Protein AF-A0A7C3TA46-F1 (afdb_monomer_lite)

Radius of gyration: 13.25 Å; chains: 1; bounding box: 33×43×26 Å

Secondary structure (DSSP, 8-state):
--TTTSTT-HHHHHHHHHHHHSTT---SS--HHHHHHHHHHHHHHTTT--HHHHHHHHHHHHHTT-HHHHHHHHHHHHHHHHHTT--HHHHHHHHHHHHHHHHT-

Sequence (105 aa):
MARKFYRNDPEALNEFAWFIVGPDTQLKKPDYKIGLQIAQMAASASNNKSPDILDTLALAQYRTGQKAAAVATQTKAVALAKKNGLPAQNLAEMEKRLRQFRSGK

Structure (mmCIF, N/CA/C/O backbone):
data_AF-A0A7C3TA46-F1
#
_entry.id   AF-A0A7C3TA46-F1
#
loop_
_atom_site.group_PDB
_atom_site.id
_atom_site.type_symbol
_atom_site.label_atom_id
_atom_site.label_alt_id
_atom_site.label_comp_id
_atom_site.label_asym_id
_atom_site.label_entity_id
_atom_site.label_seq_id
_atom_site.pdbx_PDB_ins_code
_atom_site.Cartn_x
_atom_site.Cartn_y
_atom_site.Cartn_z
_atom_site.occupancy
_atom_site.B_iso_or_equiv
_atom_site.auth_seq_id
_atom_site.auth_comp_id
_atom_site.auth_asym_id
_atom_site.auth_atom_id
_atom_site.pdbx_PDB_model_num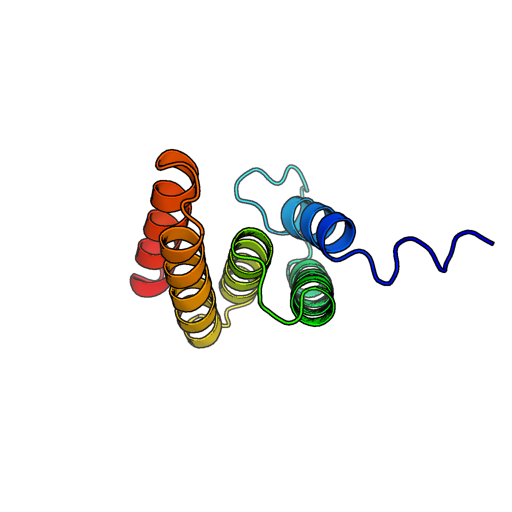
ATOM 1 N N . MET A 1 1 ? -0.951 -31.564 -9.027 1.00 46.81 1 MET A N 1
ATOM 2 C CA . MET A 1 1 ? 0.315 -30.792 -9.020 1.00 46.81 1 MET A CA 1
ATOM 3 C C . MET A 1 1 ? 0.082 -29.281 -9.244 1.00 46.81 1 MET A C 1
ATOM 5 O O . MET A 1 1 ? 0.895 -28.640 -9.883 1.00 46.81 1 MET A O 1
ATOM 9 N N . ALA A 1 2 ? -0.992 -28.679 -8.698 1.00 49.47 2 ALA A N 1
ATOM 10 C CA . ALA A 1 2 ? -1.362 -27.267 -8.947 1.00 49.47 2 ALA A CA 1
ATOM 11 C C . ALA A 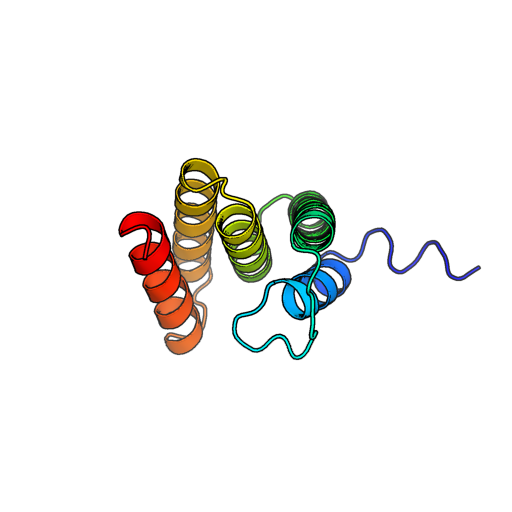1 2 ? -1.028 -26.300 -7.785 1.00 49.47 2 ALA A C 1
ATOM 13 O O . ALA A 1 2 ? -1.005 -25.086 -7.944 1.00 49.47 2 ALA A O 1
ATOM 14 N N . ARG A 1 3 ? -0.717 -26.832 -6.594 1.00 44.81 3 ARG A N 1
ATOM 15 C CA . ARG A 1 3 ? -0.560 -26.053 -5.347 1.00 44.81 3 ARG A CA 1
ATOM 16 C C . ARG A 1 3 ? 0.735 -25.225 -5.268 1.00 44.81 3 ARG A C 1
ATOM 18 O O . ARG A 1 3 ? 0.892 -24.450 -4.329 1.00 44.81 3 ARG A O 1
ATOM 25 N N . LYS A 1 4 ? 1.669 -25.428 -6.207 1.00 45.62 4 LYS A N 1
ATOM 26 C CA . LYS A 1 4 ? 3.026 -24.853 -6.187 1.00 45.62 4 LYS A CA 1
ATOM 27 C C . LYS A 1 4 ? 3.171 -23.589 -7.050 1.00 45.62 4 LYS A C 1
ATOM 29 O O . LYS A 1 4 ? 4.082 -22.821 -6.785 1.00 45.62 4 LYS A O 1
ATOM 34 N N . PHE A 1 5 ? 2.275 -23.358 -8.016 1.00 49.25 5 PHE A N 1
ATOM 35 C CA . PHE A 1 5 ? 2.406 -22.253 -8.978 1.00 49.25 5 PHE A CA 1
ATOM 36 C C . PHE A 1 5 ? 1.862 -20.909 -8.464 1.00 49.25 5 PHE A C 1
ATOM 38 O O . PHE A 1 5 ? 2.519 -19.898 -8.652 1.00 49.25 5 PHE A O 1
ATOM 45 N N . TYR A 1 6 ? 0.755 -20.883 -7.712 1.00 51.62 6 TYR A N 1
ATOM 46 C CA . TYR A 1 6 ? 0.203 -19.622 -7.177 1.00 51.62 6 TYR A CA 1
ATOM 47 C C . TYR A 1 6 ? 0.809 -19.169 -5.847 1.00 51.62 6 TYR A C 1
ATOM 49 O O . TYR A 1 6 ? 0.640 -18.026 -5.440 1.00 51.62 6 TYR A O 1
ATOM 57 N N . ARG A 1 7 ? 1.487 -20.065 -5.119 1.00 57.25 7 ARG A N 1
ATOM 58 C CA . ARG A 1 7 ? 1.872 -19.791 -3.725 1.00 57.25 7 ARG A CA 1
ATOM 59 C C . ARG A 1 7 ? 2.961 -18.709 -3.601 1.00 57.25 7 ARG A C 1
ATOM 61 O O . ARG A 1 7 ? 3.070 -18.117 -2.535 1.00 57.25 7 ARG A O 1
ATOM 68 N N . ASN A 1 8 ? 3.715 -18.448 -4.674 1.00 71.62 8 ASN A N 1
ATOM 69 C CA . ASN A 1 8 ? 4.858 -17.531 -4.678 1.00 71.62 8 ASN A CA 1
ATOM 70 C C . ASN A 1 8 ? 4.838 -16.512 -5.831 1.00 71.62 8 ASN A C 1
ATOM 72 O O . ASN A 1 8 ? 5.847 -15.839 -6.022 1.00 71.62 8 ASN A O 1
ATOM 76 N N . ASP A 1 9 ? 3.758 -16.408 -6.611 1.00 91.75 9 ASP A N 1
ATOM 77 C CA . ASP A 1 9 ? 3.664 -15.350 -7.620 1.00 91.75 9 ASP A CA 1
ATOM 78 C C . ASP A 1 9 ? 3.172 -14.063 -6.935 1.00 91.75 9 ASP A C 1
ATOM 80 O O . ASP A 1 9 ? 2.015 -14.010 -6.499 1.00 91.75 9 ASP A O 1
ATOM 84 N N . PRO A 1 10 ? 4.041 -13.048 -6.768 1.00 94.69 10 PRO A N 1
ATOM 85 C CA . PRO A 1 10 ? 3.674 -11.829 -6.069 1.00 94.69 10 PRO A CA 1
ATOM 86 C C . PRO A 1 10 ? 2.536 -11.077 -6.767 1.00 94.69 10 PRO A C 1
ATOM 88 O O . PRO A 1 10 ? 1.722 -10.477 -6.069 1.00 94.69 10 PRO A O 1
ATOM 91 N N . GLU A 1 11 ? 2.436 -11.140 -8.096 1.00 95.56 11 GLU A N 1
ATOM 92 C CA . GLU A 1 11 ? 1.403 -10.417 -8.842 1.00 95.56 11 GLU A CA 1
ATOM 93 C C . GLU A 1 11 ? 0.055 -11.134 -8.754 1.00 95.56 11 GLU A C 1
ATOM 95 O O . GLU A 1 11 ? -0.949 -10.501 -8.441 1.00 95.56 11 GLU A O 1
ATOM 100 N N . ALA A 1 12 ? 0.021 -12.466 -8.872 1.00 94.94 12 ALA A N 1
ATOM 101 C CA . ALA A 1 12 ? -1.224 -13.219 -8.679 1.00 94.94 12 ALA A CA 1
ATOM 102 C C . ALA A 1 12 ? -1.784 -13.062 -7.249 1.00 94.94 12 ALA A C 1
ATOM 104 O O . ALA A 1 12 ? -2.994 -12.939 -7.042 1.00 94.94 12 ALA A O 1
ATOM 105 N N . LEU A 1 13 ? -0.902 -13.043 -6.241 1.00 96.06 13 LEU A N 1
ATOM 106 C CA . LEU A 1 13 ? -1.292 -12.751 -4.860 1.00 96.06 13 LEU A CA 1
ATOM 107 C C . LEU A 1 13 ? -1.814 -11.314 -4.727 1.00 96.06 13 LEU A C 1
ATOM 109 O O . LEU A 1 13 ? -2.814 -11.085 -4.049 1.00 96.06 13 LEU A O 1
ATOM 113 N N . ASN A 1 14 ? -1.161 -10.353 -5.379 1.00 97.69 14 ASN A N 1
ATOM 114 C CA . ASN A 1 14 ? -1.578 -8.958 -5.373 1.00 97.69 14 ASN A CA 1
ATOM 115 C C . ASN A 1 14 ? -2.953 -8.755 -6.015 1.00 97.69 14 ASN A C 1
ATOM 117 O O . ASN A 1 14 ? -3.809 -8.131 -5.397 1.00 97.69 14 ASN A O 1
ATOM 121 N N . GLU A 1 15 ? -3.201 -9.322 -7.194 1.00 96.88 15 GLU A N 1
ATOM 122 C CA . GLU A 1 15 ? -4.504 -9.262 -7.865 1.00 96.88 15 GLU A CA 1
ATOM 123 C C . GLU A 1 15 ? -5.617 -9.822 -6.975 1.00 96.88 15 GLU A C 1
ATOM 125 O O . GLU A 1 15 ? -6.679 -9.211 -6.826 1.00 96.88 15 GLU A O 1
ATOM 130 N N . PHE A 1 16 ? -5.361 -10.954 -6.315 1.00 96.25 16 PHE A N 1
ATOM 131 C CA . PHE A 1 16 ? -6.344 -11.551 -5.420 1.00 96.25 16 PHE A CA 1
ATOM 132 C C . PHE A 1 16 ? -6.583 -10.701 -4.164 1.00 96.25 16 PHE A C 1
ATOM 134 O O . PHE A 1 16 ? -7.728 -10.524 -3.742 1.00 96.25 16 PHE A O 1
ATOM 141 N N . ALA A 1 17 ? -5.530 -10.117 -3.587 1.00 97.75 17 ALA A N 1
ATOM 142 C CA . ALA A 1 17 ? -5.678 -9.164 -2.494 1.00 97.75 17 ALA A CA 1
ATOM 143 C C . ALA A 1 17 ? -6.461 -7.917 -2.936 1.00 97.75 17 ALA A C 1
ATOM 145 O O . ALA A 1 17 ? -7.378 -7.494 -2.229 1.00 97.75 17 ALA A O 1
ATOM 146 N N . TRP A 1 18 ? -6.155 -7.366 -4.113 1.00 97.69 18 TRP A N 1
ATOM 147 C CA . TRP A 1 18 ? -6.825 -6.203 -4.693 1.00 97.69 18 TRP A CA 1
ATOM 148 C C . TRP A 1 18 ? -8.317 -6.447 -4.908 1.00 97.69 18 TRP A C 1
ATOM 150 O O . TRP A 1 18 ? -9.133 -5.606 -4.542 1.00 97.69 18 TRP A O 1
ATOM 160 N N . PHE A 1 19 ? -8.702 -7.625 -5.400 1.00 97.31 19 PHE A N 1
ATOM 161 C CA . PHE A 1 19 ? -10.110 -8.004 -5.534 1.00 97.31 19 PHE A CA 1
ATOM 162 C C . PHE A 1 19 ? -10.880 -7.924 -4.200 1.00 97.31 19 PHE A C 1
ATOM 164 O O . PHE A 1 19 ? -12.063 -7.573 -4.171 1.00 97.31 19 PHE A O 1
ATOM 171 N N . ILE A 1 20 ? -10.209 -8.203 -3.078 1.00 97.81 20 ILE A N 1
ATOM 172 C CA . ILE A 1 20 ? -10.805 -8.178 -1.737 1.00 97.81 20 ILE A CA 1
ATOM 173 C C . ILE A 1 20 ? -10.811 -6.765 -1.139 1.00 97.81 20 ILE A C 1
ATOM 175 O O . ILE A 1 20 ? -11.808 -6.353 -0.545 1.00 97.81 20 ILE A O 1
ATOM 179 N N . VAL A 1 21 ? -9.697 -6.032 -1.238 1.00 97.94 21 VAL A N 1
ATOM 180 C CA . VAL A 1 21 ? -9.493 -4.763 -0.508 1.00 97.94 21 VAL A CA 1
ATOM 181 C C . VAL A 1 21 ? -9.652 -3.517 -1.373 1.00 97.94 21 VAL A C 1
ATOM 183 O O . VAL A 1 21 ? -9.653 -2.410 -0.838 1.00 97.94 21 VAL A O 1
ATOM 186 N N . GLY A 1 22 ? -9.767 -3.676 -2.688 1.00 96.38 22 GLY A N 1
ATOM 187 C CA . GLY A 1 22 ? -9.837 -2.588 -3.652 1.00 96.38 22 GLY A CA 1
ATOM 188 C C . GLY A 1 22 ? -11.051 -1.674 -3.436 1.00 96.38 22 GLY A C 1
ATOM 189 O O . GLY A 1 22 ? -12.069 -2.096 -2.870 1.00 96.38 22 GLY A O 1
ATOM 190 N N . PRO A 1 23 ? -10.967 -0.398 -3.856 1.00 92.88 23 PRO A N 1
ATOM 191 C CA . PRO A 1 23 ? -12.090 0.544 -3.806 1.00 92.88 23 PRO A CA 1
ATOM 192 C C . PRO A 1 23 ? -13.328 0.005 -4.529 1.00 92.88 23 PRO A C 1
ATOM 194 O O . PRO A 1 23 ? -14.427 0.144 -4.002 1.00 92.88 23 PRO A O 1
ATOM 197 N N . ASP A 1 24 ? -13.125 -0.708 -5.636 1.00 93.12 24 ASP A N 1
ATOM 198 C CA . ASP A 1 24 ? -14.191 -1.207 -6.510 1.00 93.12 24 ASP A CA 1
ATOM 199 C C . ASP A 1 24 ? -14.577 -2.672 -6.228 1.00 93.12 24 ASP A C 1
ATOM 201 O O . ASP A 1 24 ? -15.138 -3.353 -7.088 1.00 93.12 24 ASP A O 1
ATOM 205 N N . THR A 1 25 ? -14.256 -3.197 -5.036 1.00 93.19 25 THR A N 1
ATOM 206 C CA . THR A 1 25 ? -14.621 -4.577 -4.678 1.00 93.19 25 THR A CA 1
ATOM 207 C C . THR A 1 25 ? -16.138 -4.779 -4.744 1.00 93.19 25 THR A C 1
ATOM 209 O O . THR A 1 25 ? -16.915 -4.032 -4.152 1.00 93.19 25 THR A O 1
ATOM 212 N N . GLN A 1 26 ? -16.565 -5.824 -5.455 1.00 93.56 26 GLN A N 1
ATOM 213 C CA . GLN A 1 26 ? -17.979 -6.198 -5.596 1.00 93.56 26 GLN A CA 1
ATOM 214 C C . GLN A 1 26 ? -18.430 -7.215 -4.536 1.00 93.56 26 GLN A C 1
ATOM 216 O O . GLN A 1 26 ? -19.573 -7.682 -4.543 1.00 93.56 26 GLN A O 1
ATOM 221 N N . LEU A 1 27 ? -17.536 -7.593 -3.619 1.00 94.56 27 LEU A N 1
ATOM 222 C CA . LEU A 1 27 ? -17.868 -8.500 -2.530 1.00 94.56 27 LEU A CA 1
ATOM 223 C C . LEU A 1 27 ? -18.883 -7.834 -1.597 1.00 94.56 27 LEU A C 1
ATOM 225 O O . LEU A 1 27 ? -18.657 -6.745 -1.083 1.00 94.56 27 LEU A O 1
ATOM 229 N N . LYS A 1 28 ? -19.992 -8.526 -1.310 1.00 93.81 28 LYS A N 1
ATOM 230 C CA . LYS A 1 28 ? -21.027 -8.015 -0.389 1.00 93.81 28 LYS A CA 1
ATOM 231 C C . LYS A 1 28 ? -20.508 -7.829 1.042 1.00 93.81 28 LYS A C 1
ATOM 233 O O . LYS A 1 28 ? -20.994 -6.969 1.767 1.00 93.81 28 LYS A O 1
ATOM 238 N N . LYS A 1 29 ? -19.573 -8.686 1.466 1.00 94.31 29 LYS A N 1
ATOM 239 C CA . LYS A 1 29 ? -18.950 -8.696 2.799 1.00 94.31 29 LYS A CA 1
ATOM 240 C C . LYS A 1 29 ? -17.474 -9.100 2.662 1.00 94.31 29 LYS A C 1
ATOM 242 O O . LYS A 1 29 ? -17.148 -10.259 2.913 1.00 94.31 29 LYS A O 1
ATOM 247 N N . PRO A 1 30 ? -16.601 -8.203 2.177 1.00 94.94 30 PRO A N 1
ATOM 248 C CA . PRO A 1 30 ? -15.189 -8.516 1.993 1.00 94.94 30 PRO A CA 1
ATOM 249 C C . PRO A 1 30 ? -14.515 -8.782 3.343 1.00 94.94 30 PRO A C 1
ATOM 251 O O . PRO A 1 30 ? -14.675 -8.015 4.294 1.00 94.94 30 PRO A O 1
ATOM 254 N N . ASP A 1 31 ? -13.730 -9.855 3.418 1.00 97.44 31 ASP A N 1
ATOM 255 C CA . ASP A 1 31 ? -12.886 -10.130 4.579 1.00 97.44 31 ASP A CA 1
ATOM 256 C C . ASP A 1 31 ? -11.530 -9.435 4.409 1.00 97.44 31 ASP A C 1
ATOM 258 O O . ASP A 1 31 ? -10.585 -9.966 3.818 1.00 97.44 31 ASP A O 1
ATOM 262 N N . TYR A 1 32 ? -11.425 -8.217 4.939 1.00 97.88 32 TYR A N 1
ATOM 263 C CA . TYR A 1 32 ? -10.188 -7.443 4.850 1.00 97.88 32 TYR A CA 1
ATOM 264 C C . TYR A 1 32 ? -9.026 -8.049 5.643 1.00 97.88 32 TYR A C 1
ATOM 266 O O . TYR A 1 32 ? -7.878 -7.729 5.340 1.00 97.88 32 TYR A O 1
ATOM 274 N N . LYS A 1 33 ? -9.275 -8.933 6.622 1.00 98.06 33 LYS A N 1
ATOM 275 C CA . LYS A 1 33 ? -8.187 -9.631 7.323 1.00 98.06 33 LYS A CA 1
ATOM 276 C C . LYS A 1 33 ? -7.538 -10.657 6.400 1.00 98.06 33 LYS A C 1
ATOM 278 O O . LYS A 1 33 ? -6.312 -10.722 6.350 1.00 98.06 33 LYS A O 1
ATOM 283 N N . ILE A 1 34 ? -8.339 -11.391 5.626 1.00 97.69 34 ILE A N 1
ATOM 284 C CA . ILE A 1 34 ? -7.828 -12.292 4.583 1.00 97.69 34 ILE A CA 1
ATOM 285 C C . ILE A 1 34 ? -7.096 -11.487 3.502 1.00 97.69 34 ILE A C 1
ATOM 287 O O . ILE A 1 34 ? -5.964 -11.821 3.150 1.00 97.69 34 ILE A O 1
ATOM 291 N N . GLY A 1 35 ? -7.688 -10.384 3.031 1.00 98.12 35 GLY A N 1
ATOM 292 C CA . GLY A 1 35 ? -7.047 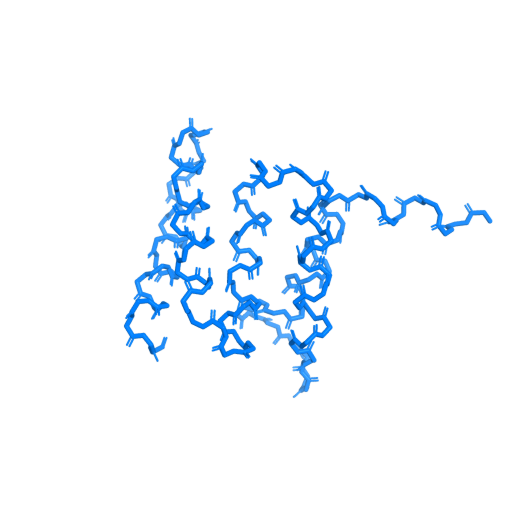-9.498 2.052 1.00 98.12 35 GLY A CA 1
ATOM 293 C C . GLY A 1 35 ? -5.684 -8.971 2.519 1.00 98.12 35 GLY A C 1
ATOM 294 O O . GLY A 1 35 ? -4.718 -8.987 1.759 1.00 98.12 35 GLY A O 1
ATOM 295 N N . LEU A 1 36 ? -5.573 -8.590 3.795 1.00 98.69 36 LEU A N 1
ATOM 296 C CA . LEU A 1 36 ? -4.306 -8.200 4.415 1.00 98.69 36 LEU A CA 1
ATOM 297 C C . LEU A 1 36 ? -3.277 -9.331 4.402 1.00 98.69 36 LEU A C 1
ATOM 299 O O . LEU A 1 36 ? -2.138 -9.094 4.011 1.00 98.69 36 LEU A O 1
ATOM 303 N N . GLN A 1 37 ? -3.653 -10.544 4.817 1.00 98.25 37 GLN A N 1
ATOM 304 C CA . GLN A 1 37 ? -2.730 -11.683 4.840 1.00 98.25 37 GLN A CA 1
ATOM 305 C C . GLN A 1 37 ? -2.154 -11.964 3.447 1.00 98.25 37 GLN A C 1
ATOM 307 O O . GLN A 1 37 ? -0.944 -12.136 3.303 1.00 98.25 37 GLN A O 1
ATOM 312 N N . ILE A 1 38 ? -3.003 -11.943 2.418 1.00 97.56 38 ILE A N 1
ATOM 313 C CA . ILE A 1 38 ? -2.589 -12.176 1.031 1.00 97.56 38 ILE A CA 1
ATOM 314 C C . ILE A 1 38 ? -1.689 -11.036 0.534 1.00 97.56 38 ILE A C 1
ATOM 316 O O . ILE A 1 38 ? -0.634 -11.301 -0.042 1.00 97.56 38 ILE A O 1
ATOM 320 N N . ALA A 1 39 ? -2.039 -9.775 0.808 1.00 98.31 39 ALA A N 1
ATOM 321 C CA . ALA A 1 39 ? -1.204 -8.634 0.434 1.00 98.31 39 ALA A CA 1
ATOM 322 C C . ALA A 1 39 ? 0.176 -8.682 1.115 1.00 98.31 39 ALA A C 1
ATOM 324 O O . ALA A 1 39 ? 1.190 -8.341 0.508 1.00 98.31 39 ALA A O 1
ATOM 325 N N . GLN A 1 40 ? 0.243 -9.158 2.363 1.00 98.25 40 GLN A N 1
ATOM 326 C CA . GLN A 1 40 ? 1.501 -9.363 3.083 1.00 98.25 40 GLN A CA 1
ATOM 327 C C . GLN A 1 40 ? 2.368 -10.430 2.396 1.00 98.25 40 GLN A C 1
ATOM 329 O O . GLN A 1 40 ? 3.581 -10.253 2.269 1.00 98.25 40 GLN A O 1
ATOM 334 N N . MET A 1 41 ? 1.750 -11.518 1.921 1.00 96.81 41 MET A N 1
ATOM 335 C CA . MET A 1 41 ? 2.433 -12.560 1.150 1.00 96.81 41 MET A CA 1
ATOM 336 C C . MET A 1 41 ? 2.960 -12.015 -0.181 1.00 96.81 41 MET A C 1
ATOM 338 O O . MET A 1 41 ? 4.124 -12.246 -0.500 1.00 96.81 41 MET A O 1
ATOM 342 N N . ALA A 1 42 ? 2.154 -11.243 -0.918 1.00 97.19 42 ALA A N 1
ATOM 343 C CA . ALA A 1 42 ? 2.567 -10.593 -2.164 1.00 97.19 42 ALA A CA 1
ATOM 344 C C . ALA A 1 42 ? 3.760 -9.645 -1.945 1.00 97.19 42 ALA A C 1
ATOM 346 O O . ALA A 1 42 ? 4.762 -9.677 -2.666 1.00 97.19 42 ALA A O 1
ATOM 347 N N . ALA A 1 43 ? 3.689 -8.819 -0.897 1.00 97.81 43 ALA A N 1
ATOM 348 C CA . ALA A 1 43 ? 4.753 -7.891 -0.537 1.00 97.81 43 ALA A CA 1
ATOM 349 C C . ALA A 1 43 ? 6.037 -8.630 -0.127 1.00 97.81 43 ALA A C 1
ATOM 351 O O . ALA A 1 43 ? 7.131 -8.241 -0.532 1.00 97.81 43 ALA A O 1
ATOM 352 N N . SER A 1 44 ? 5.920 -9.734 0.615 1.00 96.44 44 SER A N 1
ATOM 353 C CA . SER A 1 44 ? 7.062 -10.580 0.967 1.00 96.44 44 SER A CA 1
ATOM 354 C C . SER A 1 44 ? 7.682 -11.247 -0.265 1.00 96.44 44 SER A C 1
ATOM 356 O O . SER A 1 44 ? 8.895 -11.157 -0.444 1.00 96.44 44 SER A O 1
ATOM 358 N N . ALA A 1 45 ? 6.871 -11.835 -1.150 1.00 95.12 45 ALA A N 1
ATOM 359 C CA . ALA A 1 45 ? 7.331 -12.501 -2.370 1.00 95.12 45 ALA A CA 1
ATOM 360 C C . ALA A 1 45 ? 8.008 -11.533 -3.360 1.00 95.12 45 ALA A C 1
ATOM 362 O O . ALA A 1 45 ? 8.985 -11.893 -4.014 1.00 95.12 45 ALA A O 1
ATOM 363 N N . SER A 1 46 ? 7.561 -10.275 -3.415 1.00 95.44 46 SER A N 1
ATOM 364 C CA . SER A 1 46 ? 8.200 -9.210 -4.206 1.00 95.44 46 SER A CA 1
ATOM 365 C C . SER A 1 46 ? 9.376 -8.525 -3.497 1.00 95.44 46 SER A C 1
ATOM 367 O O . SER A 1 46 ? 9.917 -7.536 -3.998 1.00 95.44 46 SER A O 1
ATOM 369 N N . ASN A 1 47 ? 9.780 -9.007 -2.316 1.00 96.44 47 ASN A N 1
ATOM 370 C CA . ASN A 1 47 ? 10.794 -8.385 -1.461 1.00 96.44 47 ASN A CA 1
ATOM 371 C C . ASN A 1 47 ? 10.506 -6.904 -1.140 1.00 96.44 47 ASN A C 1
ATOM 373 O O . ASN A 1 47 ? 11.427 -6.111 -0.931 1.00 96.44 47 ASN A O 1
ATOM 377 N N . ASN A 1 48 ? 9.230 -6.514 -1.098 1.00 96.56 48 ASN A N 1
ATOM 378 C CA . ASN A 1 48 ? 8.766 -5.143 -0.902 1.00 96.56 48 ASN A CA 1
ATOM 379 C C . ASN A 1 48 ? 9.366 -4.150 -1.917 1.00 96.56 48 ASN A C 1
ATOM 381 O O . ASN A 1 48 ? 9.756 -3.038 -1.530 1.00 96.56 48 ASN A O 1
ATOM 385 N N . LYS A 1 49 ? 9.498 -4.569 -3.183 1.00 96.94 49 LYS A N 1
ATOM 386 C CA . LYS A 1 49 ? 10.064 -3.761 -4.279 1.00 96.94 49 LYS A CA 1
ATOM 387 C C . LYS A 1 49 ? 9.053 -3.374 -5.361 1.00 96.94 49 LYS A C 1
ATOM 389 O O . LYS A 1 49 ? 9.371 -2.493 -6.155 1.00 96.94 49 LYS A O 1
ATOM 394 N N . SER A 1 50 ? 7.866 -3.983 -5.383 1.00 97.94 50 SER A N 1
ATOM 395 C CA . SER A 1 50 ? 6.807 -3.608 -6.328 1.00 97.94 50 SER A CA 1
ATOM 396 C C . SER A 1 50 ? 5.938 -2.483 -5.740 1.00 97.94 50 SER A C 1
ATOM 398 O O . SER A 1 50 ? 5.382 -2.667 -4.652 1.00 97.94 50 SER A O 1
ATOM 400 N N . PRO A 1 51 ? 5.842 -1.307 -6.395 1.00 98.38 51 PRO A N 1
ATOM 401 C CA . PRO A 1 51 ? 5.029 -0.197 -5.903 1.00 98.38 51 PRO A CA 1
ATOM 402 C C . PRO A 1 51 ? 3.535 -0.540 -5.867 1.00 98.38 51 PRO A C 1
ATOM 404 O O . PRO A 1 51 ? 2.881 -0.204 -4.884 1.00 98.38 51 PRO A O 1
ATOM 407 N N . ASP A 1 52 ? 3.017 -1.261 -6.865 1.00 98.00 52 ASP A N 1
ATOM 408 C CA . ASP A 1 52 ? 1.596 -1.631 -6.945 1.00 98.00 52 ASP A CA 1
ATOM 409 C C . ASP A 1 52 ? 1.202 -2.606 -5.826 1.00 98.00 52 ASP A C 1
ATOM 411 O O . ASP A 1 52 ? 0.172 -2.452 -5.173 1.00 98.00 52 ASP A O 1
ATOM 415 N N . ILE A 1 53 ? 2.082 -3.557 -5.508 1.00 98.50 53 ILE A N 1
ATOM 416 C CA . ILE A 1 53 ? 1.865 -4.501 -4.403 1.00 98.50 53 ILE A CA 1
ATOM 417 C C . ILE A 1 53 ? 1.866 -3.792 -3.048 1.00 98.50 53 ILE A C 1
ATOM 419 O O . ILE A 1 53 ? 1.063 -4.103 -2.164 1.00 98.50 53 ILE A O 1
ATOM 423 N N . LEU A 1 54 ? 2.779 -2.838 -2.856 1.00 98.81 54 LEU A N 1
ATOM 424 C CA . LEU A 1 54 ? 2.827 -2.063 -1.619 1.00 98.81 54 LEU A CA 1
ATOM 425 C C . LEU A 1 54 ? 1.602 -1.160 -1.473 1.00 98.81 54 LEU A C 1
ATOM 427 O O . LEU A 1 54 ? 1.111 -0.990 -0.360 1.00 98.81 54 LEU A O 1
ATOM 431 N N . ASP A 1 55 ? 1.088 -0.626 -2.575 1.00 98.75 55 ASP A N 1
ATOM 432 C CA . ASP A 1 55 ? -0.148 0.148 -2.598 1.00 98.75 55 ASP A CA 1
ATOM 433 C C . ASP A 1 55 ? -1.373 -0.701 -2.189 1.00 98.75 55 ASP A C 1
ATOM 435 O O . ASP A 1 55 ? -2.166 -0.283 -1.336 1.00 98.75 55 ASP A O 1
ATOM 439 N N . THR A 1 56 ? -1.475 -1.945 -2.670 1.00 98.69 56 THR A N 1
ATOM 440 C CA . THR A 1 56 ? -2.490 -2.909 -2.201 1.00 98.69 56 THR A CA 1
ATOM 441 C C . THR A 1 56 ? -2.330 -3.243 -0.717 1.00 98.69 56 THR A C 1
ATOM 443 O O . THR A 1 56 ? -3.311 -3.226 0.033 1.00 98.69 56 THR A O 1
ATOM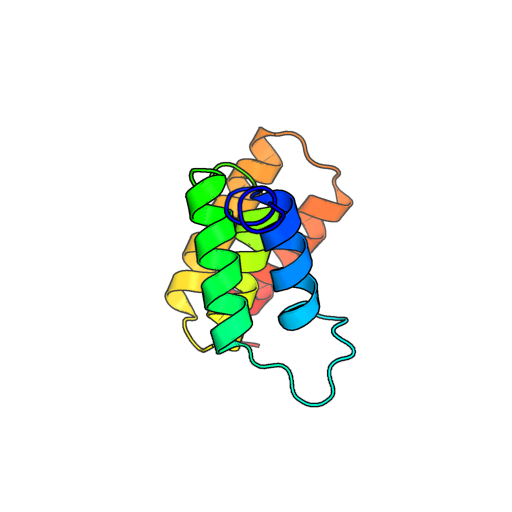 446 N N . LEU A 1 57 ? -1.102 -3.512 -0.255 1.00 98.81 57 LEU A N 1
ATOM 447 C CA . LEU A 1 57 ? -0.833 -3.798 1.157 1.00 98.81 57 LEU A CA 1
ATOM 448 C C . LEU A 1 57 ? -1.229 -2.624 2.056 1.00 98.81 57 LEU A C 1
ATOM 450 O O . LEU A 1 57 ? -1.866 -2.833 3.089 1.00 98.81 57 LEU A O 1
ATOM 454 N N . ALA A 1 58 ? -0.891 -1.397 1.669 1.00 98.81 58 ALA A N 1
ATOM 455 C CA . ALA A 1 58 ? -1.250 -0.216 2.438 1.00 98.81 58 ALA A CA 1
ATOM 456 C C . ALA A 1 58 ? -2.772 -0.044 2.543 1.00 98.81 58 ALA A C 1
ATOM 458 O O . ALA A 1 58 ? -3.287 0.247 3.625 1.00 98.81 58 ALA A O 1
ATOM 459 N N . LEU A 1 59 ? -3.507 -0.287 1.454 1.00 98.56 59 LEU A N 1
ATOM 460 C CA . LEU A 1 59 ? -4.968 -0.255 1.472 1.00 98.56 59 LEU A CA 1
ATOM 461 C C . LEU A 1 59 ? -5.551 -1.334 2.398 1.00 98.56 59 LEU A C 1
ATOM 463 O O . LEU A 1 59 ? -6.446 -1.041 3.193 1.00 98.56 59 LEU A O 1
ATOM 467 N N . ALA A 1 60 ? -5.012 -2.554 2.364 1.00 98.62 60 ALA A N 1
ATOM 468 C CA . ALA A 1 60 ? -5.426 -3.633 3.260 1.00 98.62 60 ALA A CA 1
ATOM 469 C C . ALA A 1 60 ? -5.148 -3.310 4.740 1.00 98.62 60 ALA A C 1
ATOM 471 O O . ALA A 1 60 ? -5.997 -3.526 5.611 1.00 98.62 60 ALA A O 1
ATOM 472 N N . GLN A 1 61 ? -3.981 -2.734 5.038 1.00 98.69 61 GLN A N 1
ATOM 473 C CA . GLN A 1 61 ? -3.632 -2.242 6.372 1.00 98.69 61 GLN A CA 1
ATOM 474 C C . GLN A 1 61 ? -4.612 -1.161 6.834 1.00 98.69 61 GLN A C 1
ATOM 476 O O . GLN A 1 61 ? -5.100 -1.210 7.962 1.00 98.69 61 GLN A O 1
ATOM 481 N N . TYR A 1 62 ? -4.963 -0.218 5.958 1.00 98.44 62 TYR A N 1
ATOM 482 C CA . TYR A 1 62 ? -5.907 0.844 6.289 1.00 98.44 62 TYR A CA 1
ATOM 483 C C . TYR A 1 62 ? -7.300 0.291 6.607 1.00 98.44 62 TYR A C 1
ATOM 485 O O . TYR A 1 62 ? -7.860 0.599 7.660 1.00 98.44 62 TYR A O 1
ATOM 493 N N . ARG A 1 63 ? -7.829 -0.594 5.749 1.00 96.88 63 ARG A N 1
ATOM 494 C CA . ARG A 1 63 ? -9.152 -1.220 5.930 1.00 96.88 63 ARG A CA 1
ATOM 495 C C . ARG A 1 63 ? -9.244 -2.128 7.157 1.00 96.88 63 ARG A C 1
ATOM 497 O O . ARG A 1 63 ? -10.340 -2.371 7.650 1.00 96.88 63 ARG A O 1
ATOM 504 N N . THR A 1 64 ? -8.109 -2.599 7.669 1.00 97.94 64 THR A N 1
ATOM 505 C CA . THR A 1 64 ? -8.022 -3.374 8.919 1.00 97.94 64 THR A CA 1
ATOM 506 C C . THR A 1 64 ? -7.684 -2.520 10.146 1.00 97.94 64 THR A C 1
ATOM 508 O O . THR A 1 64 ? -7.495 -3.061 11.232 1.00 97.94 64 THR A O 1
ATOM 511 N N . GLY A 1 65 ? -7.628 -1.190 10.007 1.00 97.50 65 GLY A N 1
ATOM 512 C CA . GLY A 1 65 ? -7.405 -0.252 11.112 1.00 97.50 65 GLY A CA 1
ATOM 513 C C . GLY A 1 65 ? -5.936 0.025 11.449 1.00 97.50 65 GLY A C 1
ATOM 514 O O . GLY A 1 65 ? -5.658 0.838 12.329 1.00 97.50 65 GLY A O 1
ATOM 515 N N . GLN A 1 66 ? -4.978 -0.565 10.730 1.00 98.00 66 GLN A N 1
ATOM 516 C CA . GLN A 1 66 ? -3.538 -0.353 10.926 1.00 98.00 66 GLN A CA 1
ATOM 517 C C . GLN A 1 66 ? -3.060 0.948 10.258 1.00 98.00 66 GLN A C 1
ATOM 519 O O . GLN A 1 66 ? -2.181 0.946 9.396 1.00 98.00 66 GLN A O 1
ATOM 524 N N . LYS A 1 67 ? -3.648 2.086 10.646 1.00 97.12 67 LYS A N 1
ATOM 525 C CA . LYS A 1 67 ? -3.470 3.383 9.965 1.00 97.12 67 LYS A CA 1
ATOM 526 C C . LYS A 1 67 ? -2.006 3.829 9.863 1.00 97.12 67 LYS A C 1
ATOM 528 O O . LYS A 1 67 ? -1.574 4.257 8.796 1.00 97.12 67 LYS A O 1
ATOM 533 N N . ALA A 1 68 ? -1.232 3.698 10.942 1.00 97.69 68 ALA A N 1
ATOM 534 C CA . ALA A 1 68 ? 0.183 4.080 10.943 1.00 97.69 68 ALA A CA 1
ATOM 535 C C . ALA A 1 68 ? 1.005 3.238 9.951 1.00 97.69 68 ALA A C 1
ATOM 537 O O . ALA A 1 68 ? 1.790 3.785 9.175 1.00 97.69 68 ALA A O 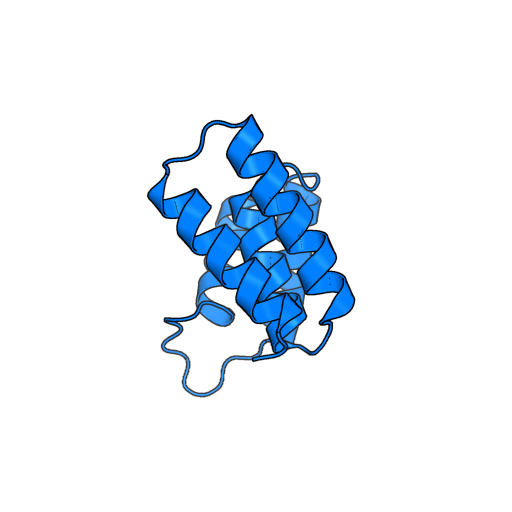1
ATOM 538 N N . ALA A 1 69 ? 0.769 1.922 9.927 1.00 98.31 69 ALA A N 1
ATOM 539 C CA . ALA A 1 69 ? 1.414 1.021 8.978 1.00 98.31 69 ALA A CA 1
ATOM 540 C C . ALA A 1 69 ? 1.006 1.352 7.535 1.00 98.31 69 ALA A C 1
ATOM 542 O O . ALA A 1 69 ? 1.874 1.456 6.674 1.00 98.31 69 ALA A O 1
ATOM 543 N N . ALA A 1 70 ? -0.279 1.628 7.291 1.00 98.69 70 ALA A N 1
ATOM 544 C CA . ALA A 1 70 ? -0.776 2.014 5.972 1.00 98.69 70 ALA A CA 1
ATOM 545 C C . ALA A 1 70 ? -0.076 3.270 5.430 1.00 98.69 70 ALA A C 1
ATOM 547 O O . ALA A 1 70 ? 0.380 3.281 4.288 1.00 98.69 70 ALA A O 1
ATOM 548 N N . VAL A 1 71 ? 0.076 4.319 6.249 1.00 98.69 71 VAL A N 1
ATOM 549 C CA . VAL A 1 71 ? 0.783 5.547 5.844 1.00 98.69 71 VAL A CA 1
ATOM 550 C C . VAL A 1 71 ? 2.254 5.267 5.528 1.00 98.69 71 VAL A C 1
ATOM 552 O O . VAL A 1 71 ? 2.764 5.775 4.526 1.00 98.69 71 VAL A O 1
ATOM 555 N N . ALA A 1 72 ? 2.938 4.463 6.345 1.00 98.69 72 ALA A N 1
ATOM 556 C CA . ALA A 1 72 ? 4.337 4.110 6.118 1.00 98.69 72 ALA A CA 1
ATOM 557 C C . ALA A 1 72 ? 4.514 3.312 4.813 1.00 98.69 72 ALA A C 1
ATOM 559 O O . ALA A 1 72 ? 5.325 3.684 3.960 1.00 98.69 72 ALA A O 1
ATOM 560 N N . THR A 1 73 ? 3.704 2.269 4.617 1.00 98.81 73 THR A N 1
ATOM 561 C CA . THR A 1 73 ? 3.718 1.430 3.413 1.00 98.81 73 THR A CA 1
ATOM 562 C C . THR A 1 73 ? 3.393 2.243 2.160 1.00 98.81 73 THR A C 1
ATOM 564 O O . THR A 1 73 ? 4.147 2.191 1.189 1.00 98.81 73 THR A O 1
ATOM 567 N N . GLN A 1 74 ? 2.342 3.068 2.192 1.00 98.81 74 GLN A N 1
ATOM 568 C CA . GLN A 1 74 ? 1.941 3.883 1.044 1.00 98.81 74 GLN A CA 1
ATOM 569 C C . GLN A 1 74 ? 2.987 4.947 0.697 1.00 98.81 74 GLN A C 1
ATOM 571 O O . GLN A 1 74 ? 3.233 5.229 -0.474 1.00 98.81 74 GLN A O 1
ATOM 576 N N . THR A 1 75 ? 3.650 5.520 1.706 1.00 98.75 75 THR A N 1
ATOM 577 C CA . THR A 1 75 ? 4.760 6.458 1.479 1.00 98.75 75 THR A CA 1
ATOM 578 C C . THR A 1 75 ? 5.891 5.774 0.705 1.00 98.75 75 THR A C 1
ATOM 580 O O . THR A 1 75 ? 6.430 6.354 -0.240 1.00 98.75 75 THR A O 1
ATOM 583 N N . LYS A 1 76 ? 6.214 4.520 1.048 1.00 98.69 76 LYS A N 1
ATOM 584 C CA . LYS A 1 76 ? 7.198 3.719 0.311 1.00 98.69 76 LYS A CA 1
ATOM 585 C C . LYS A 1 76 ? 6.726 3.387 -1.111 1.00 98.69 76 LYS A C 1
ATOM 587 O O . LYS A 1 76 ? 7.532 3.492 -2.034 1.00 98.69 76 LYS A O 1
ATOM 592 N N . ALA A 1 77 ? 5.453 3.027 -1.294 1.00 98.69 77 ALA A N 1
ATOM 593 C CA . ALA A 1 77 ? 4.868 2.749 -2.608 1.00 98.69 77 ALA A CA 1
ATOM 594 C C . ALA A 1 77 ? 5.009 3.955 -3.552 1.00 98.69 77 ALA A C 1
ATOM 596 O O . ALA A 1 77 ? 5.586 3.827 -4.628 1.00 98.69 77 ALA A O 1
ATOM 597 N N . VAL A 1 78 ? 4.605 5.149 -3.101 1.00 98.69 78 VAL A N 1
ATOM 598 C CA . VAL A 1 78 ? 4.733 6.406 -3.861 1.00 98.69 78 VAL A CA 1
ATOM 599 C C . VAL A 1 78 ? 6.194 6.717 -4.206 1.00 98.69 78 VAL A C 1
ATOM 601 O O . VAL A 1 78 ? 6.493 7.110 -5.333 1.00 98.69 78 VAL A O 1
ATOM 604 N N . ALA A 1 79 ? 7.122 6.535 -3.261 1.00 98.62 79 ALA A N 1
ATOM 605 C CA . ALA A 1 79 ? 8.544 6.780 -3.506 1.00 98.62 79 ALA A CA 1
ATOM 606 C C . ALA A 1 79 ? 9.117 5.839 -4.583 1.00 98.62 79 ALA A C 1
ATOM 608 O O . ALA A 1 79 ? 9.843 6.287 -5.473 1.00 98.62 79 ALA A O 1
ATOM 609 N N . LEU A 1 80 ? 8.761 4.551 -4.535 1.00 98.44 80 LEU A N 1
ATOM 610 C CA . LEU A 1 80 ? 9.149 3.576 -5.555 1.00 98.44 80 LEU A CA 1
ATOM 611 C C . LEU A 1 80 ? 8.478 3.862 -6.900 1.00 98.44 80 LEU A C 1
ATOM 613 O O . LEU A 1 80 ? 9.145 3.783 -7.925 1.00 98.44 80 LEU A O 1
ATOM 617 N N . ALA A 1 81 ? 7.205 4.259 -6.904 1.00 98.19 81 ALA A N 1
ATOM 618 C CA . ALA A 1 81 ? 6.480 4.604 -8.120 1.00 98.19 81 ALA A CA 1
ATOM 619 C C . ALA A 1 81 ? 7.141 5.771 -8.871 1.00 98.19 81 ALA A C 1
ATOM 621 O O . ALA A 1 81 ? 7.368 5.683 -10.077 1.00 98.19 81 ALA A O 1
ATOM 622 N N . LYS A 1 82 ? 7.537 6.826 -8.140 1.00 97.94 82 LYS A N 1
ATOM 623 C CA . LYS A 1 82 ? 8.308 7.956 -8.687 1.00 97.94 82 LYS A CA 1
ATOM 624 C C . LYS A 1 82 ? 9.650 7.507 -9.249 1.00 97.94 82 LYS A C 1
ATOM 626 O O . LYS A 1 82 ? 9.996 7.867 -10.367 1.00 97.94 82 LYS A O 1
ATOM 631 N N . LYS A 1 83 ? 10.396 6.705 -8.483 1.00 97.88 83 LYS A N 1
ATOM 632 C CA . LYS A 1 83 ? 11.713 6.202 -8.894 1.00 97.88 83 LYS A CA 1
ATOM 633 C C . LYS A 1 83 ? 11.639 5.335 -10.156 1.00 97.88 83 LYS A C 1
ATOM 635 O O . LYS A 1 83 ? 12.521 5.427 -11.000 1.00 97.88 83 LYS A O 1
ATOM 640 N N . ASN A 1 84 ? 10.610 4.501 -10.267 1.00 96.81 84 ASN A N 1
ATOM 641 C CA . ASN A 1 84 ? 10.433 3.568 -11.378 1.00 96.81 84 ASN A CA 1
ATOM 642 C C . ASN A 1 84 ? 9.798 4.223 -12.617 1.00 96.81 84 ASN A C 1
ATOM 644 O O . ASN A 1 84 ? 9.661 3.555 -13.636 1.00 96.81 84 ASN A O 1
ATOM 648 N N . GLY A 1 85 ? 9.399 5.499 -12.541 1.00 96.19 85 GLY A N 1
ATOM 649 C CA . GLY A 1 85 ? 8.773 6.205 -13.660 1.00 96.19 85 GLY A CA 1
ATOM 650 C C . GLY A 1 85 ? 7.393 5.656 -14.026 1.00 96.19 85 GLY A C 1
ATOM 651 O O . GLY A 1 85 ? 7.063 5.590 -15.208 1.00 96.19 85 GLY A O 1
ATOM 652 N N . LEU A 1 86 ? 6.595 5.235 -13.033 1.00 94.56 86 LEU A N 1
ATOM 653 C CA . LEU A 1 86 ? 5.226 4.773 -13.283 1.00 94.56 86 LEU A CA 1
ATOM 654 C C . LEU A 1 86 ? 4.389 5.866 -13.976 1.00 94.56 86 LEU A C 1
ATOM 656 O O . LEU A 1 86 ? 4.634 7.057 -13.752 1.00 94.56 86 LEU A O 1
ATOM 660 N N . PRO A 1 87 ? 3.364 5.488 -14.765 1.00 96.88 87 PRO A N 1
ATOM 661 C CA . PRO A 1 87 ? 2.471 6.449 -15.401 1.00 96.88 87 PRO A CA 1
ATOM 662 C C . PRO A 1 87 ? 1.904 7.461 -14.398 1.00 96.88 87 PRO A C 1
ATOM 664 O O . PRO A 1 87 ? 1.535 7.105 -13.275 1.00 96.88 87 PRO A O 1
ATOM 667 N N . ALA A 1 88 ? 1.792 8.724 -14.818 1.00 94.88 88 ALA A N 1
ATOM 668 C CA . ALA A 1 88 ? 1.368 9.824 -13.948 1.00 94.88 88 ALA A CA 1
ATOM 669 C C . ALA A 1 88 ? 0.009 9.567 -13.275 1.00 94.88 88 ALA A C 1
ATOM 671 O O . ALA A 1 88 ? -0.185 9.926 -12.116 1.00 94.88 88 ALA A O 1
ATOM 672 N N . GLN A 1 89 ? -0.909 8.897 -13.976 1.00 94.75 89 GLN A N 1
ATOM 673 C CA . GLN A 1 89 ? -2.213 8.514 -13.439 1.00 94.75 89 GLN A CA 1
ATOM 674 C C . GLN A 1 89 ? -2.091 7.530 -12.263 1.00 94.75 89 GLN A C 1
ATOM 676 O O . GLN A 1 89 ? -2.702 7.752 -11.219 1.00 94.75 89 GLN A O 1
ATOM 681 N N . ASN A 1 90 ? -1.271 6.483 -12.393 1.00 93.44 90 ASN A N 1
ATOM 682 C CA . ASN A 1 90 ? -1.040 5.507 -11.325 1.00 93.44 90 ASN A CA 1
ATOM 683 C C . ASN A 1 90 ? -0.429 6.189 -10.096 1.00 93.44 90 ASN A C 1
ATOM 685 O O . ASN A 1 90 ? -0.908 6.010 -8.975 1.00 93.44 90 ASN A O 1
ATOM 689 N N . LEU A 1 91 ? 0.587 7.031 -10.313 1.00 97.44 91 LEU A N 1
ATOM 690 C CA . LEU A 1 91 ? 1.212 7.800 -9.242 1.00 97.44 91 LEU A CA 1
ATOM 691 C C . LEU A 1 91 ? 0.202 8.725 -8.539 1.00 97.44 91 LEU A C 1
ATOM 693 O O . LEU A 1 91 ? 0.176 8.779 -7.309 1.00 97.44 91 LEU A O 1
ATOM 697 N N . ALA A 1 92 ? -0.652 9.416 -9.296 1.00 97.75 92 ALA A N 1
ATOM 698 C CA . ALA A 1 92 ? -1.659 10.318 -8.745 1.00 97.75 92 ALA A CA 1
ATOM 699 C C . ALA A 1 92 ? -2.673 9.588 -7.847 1.00 97.75 92 ALA A C 1
ATOM 701 O O . ALA A 1 92 ? -3.003 10.086 -6.765 1.00 97.75 92 ALA A O 1
ATOM 702 N N . GLU A 1 93 ? -3.129 8.395 -8.241 1.00 96.81 93 GLU A N 1
ATOM 703 C CA . GLU A 1 93 ? -4.031 7.580 -7.417 1.00 96.81 93 GLU A CA 1
ATOM 704 C C . GLU A 1 93 ? -3.340 7.047 -6.150 1.00 96.81 93 GLU A C 1
ATOM 706 O O . GLU A 1 93 ? -3.943 7.046 -5.070 1.00 96.81 93 GLU A O 1
ATOM 711 N N . MET A 1 94 ? -2.061 6.662 -6.230 1.00 98.25 94 MET A N 1
ATOM 712 C CA . MET A 1 94 ? -1.282 6.276 -5.046 1.00 98.25 94 MET A CA 1
ATOM 713 C C . MET A 1 94 ? -1.109 7.453 -4.072 1.00 98.25 94 MET A C 1
ATOM 715 O O . MET A 1 94 ? -1.278 7.302 -2.858 1.00 98.25 94 MET A O 1
ATOM 719 N N . GLU A 1 95 ? -0.811 8.652 -4.575 1.00 98.31 95 GLU A N 1
ATOM 720 C CA . GLU A 1 95 ? -0.689 9.855 -3.746 1.00 98.31 95 GLU A CA 1
ATOM 721 C C . GLU A 1 95 ? -2.030 10.282 -3.137 1.00 98.31 95 GLU A C 1
ATOM 723 O O . GLU A 1 95 ? -2.081 10.734 -1.991 1.00 98.31 95 GLU A O 1
ATOM 728 N N . LYS A 1 96 ? -3.132 10.117 -3.873 1.00 97.88 96 LYS A N 1
ATOM 729 C CA . LYS A 1 96 ? -4.488 10.355 -3.367 1.00 97.88 96 LYS A CA 1
ATOM 730 C C . LYS A 1 96 ? -4.811 9.438 -2.194 1.00 97.88 96 LYS A C 1
ATOM 732 O O . LYS A 1 96 ? -5.258 9.936 -1.161 1.00 97.88 96 LYS A O 1
ATOM 737 N N . ARG A 1 97 ? -4.506 8.142 -2.298 1.00 97.38 97 ARG A N 1
ATOM 738 C CA . ARG A 1 97 ? -4.653 7.201 -1.178 1.00 97.38 97 ARG A CA 1
ATOM 739 C C . ARG A 1 97 ? -3.757 7.549 0.002 1.00 97.38 97 ARG A C 1
ATOM 741 O O . ARG A 1 97 ? -4.223 7.540 1.136 1.00 97.38 97 ARG A O 1
ATOM 748 N N . LEU A 1 98 ? -2.515 7.977 -0.238 1.00 98.38 98 LEU A N 1
ATOM 749 C CA . LEU A 1 98 ? -1.641 8.456 0.838 1.00 98.38 98 LEU A CA 1
ATOM 750 C C . LEU A 1 98 ? -2.260 9.637 1.600 1.0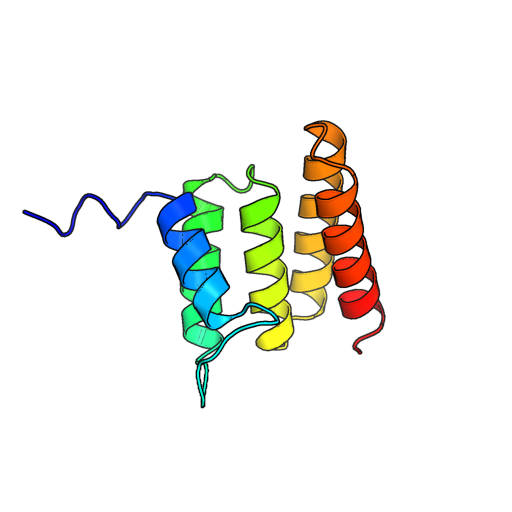0 98.38 98 LEU A C 1
ATOM 752 O O . LEU A 1 98 ? -2.207 9.676 2.831 1.00 98.38 98 LEU A O 1
ATOM 756 N N . ARG A 1 99 ? -2.865 10.593 0.883 1.00 98.19 99 ARG A N 1
ATOM 757 C CA . ARG A 1 99 ? -3.581 11.720 1.498 1.00 98.19 99 ARG A CA 1
ATOM 758 C C . ARG A 1 99 ? -4.789 11.247 2.310 1.00 98.19 99 ARG A C 1
ATOM 760 O O . ARG A 1 99 ? -4.947 11.698 3.442 1.00 98.19 99 ARG A O 1
ATOM 767 N N . GLN A 1 100 ? -5.584 10.315 1.779 1.00 96.75 100 GLN A N 1
ATOM 768 C CA . GLN A 1 100 ? -6.715 9.711 2.500 1.00 96.75 100 GLN A CA 1
ATOM 769 C C . GLN A 1 100 ? -6.248 9.062 3.809 1.00 96.75 100 GLN A C 1
ATOM 771 O O . GLN A 1 100 ? -6.700 9.464 4.882 1.00 96.75 100 GLN A O 1
ATOM 776 N N . PHE A 1 101 ? -5.239 8.186 3.748 1.00 97.06 101 PHE A N 1
ATOM 777 C CA . PHE A 1 101 ? -4.718 7.478 4.922 1.00 97.06 101 PHE A CA 1
ATOM 778 C C . PHE A 1 101 ? -4.197 8.431 6.003 1.00 97.06 101 PHE A C 1
ATOM 780 O O . PHE A 1 101 ? -4.447 8.207 7.186 1.00 97.06 101 PHE A O 1
ATOM 787 N N . ARG A 1 102 ? -3.520 9.520 5.610 1.00 96.31 102 ARG A N 1
ATOM 788 C CA . ARG A 1 102 ? -3.043 10.560 6.540 1.00 96.31 102 ARG A CA 1
ATOM 789 C C . ARG A 1 102 ? -4.177 11.364 7.169 1.00 96.31 102 ARG A C 1
ATOM 791 O O . ARG A 1 102 ? -4.068 11.755 8.324 1.00 96.31 102 ARG A O 1
ATOM 798 N N . SER A 1 103 ? -5.250 11.612 6.422 1.00 93.69 103 SER A N 1
ATOM 799 C CA . SER A 1 103 ? -6.423 12.330 6.931 1.00 93.69 103 SER A CA 1
ATOM 800 C C . SER A 1 103 ? -7.327 11.468 7.817 1.00 93.69 103 SER A C 1
ATOM 802 O O . SER A 1 103 ? -8.174 12.003 8.528 1.00 93.69 103 SER A O 1
ATOM 804 N N . GLY A 1 104 ? -7.163 10.140 7.772 1.00 81.50 104 GLY A N 1
ATOM 805 C CA . GLY A 1 104 ? -8.018 9.190 8.478 1.00 81.50 104 GLY A CA 1
ATOM 806 C C . GLY A 1 104 ? -9.458 9.134 7.956 1.00 81.50 104 GLY A C 1
ATOM 807 O O . GLY A 1 104 ? -10.301 8.574 8.660 1.00 81.50 104 GLY A O 1
ATOM 808 N N . LYS A 1 105 ? -9.711 9.721 6.777 1.00 60.72 105 LYS A N 1
ATOM 809 C CA . LYS A 1 105 ? -10.983 9.734 6.047 1.00 60.72 105 LYS A CA 1
ATOM 810 C C . LYS A 1 105 ? -11.000 8.690 4.936 1.00 60.72 105 LYS A C 1
ATOM 812 O O . LYS A 1 105 ? -9.906 8.258 4.501 1.00 60.72 105 LYS A O 1
#

pLDDT: mean 93.17, std 12.72, range [44.81, 98.81]

Foldseek 3Di:
DPPPVQQQQLVSLQVVLCCQQPPPNPDPDRDLVVSLVSLVSSCVSVVVLALSSLLSNLSSCLVVPVLVSSLVSLVSSLVSCVVVVPPPVVSVVSVVVNVCSVVSD